Protein AF-A0A3P6V0I2-F1 (afdb_monomer)

Secondary structure (DSSP, 8-state):
--SHHHHHHHHHHHHHHHHEEE---SS-EEEETTSPPPEE--EE-GGG--TTTEEEEEEEEETTEEEEEEETTEES-TTTEEEEEETTEEEEEESS--HHHHSEEEEEEEEETTT--EEEEEEEEEEEPP--SS------TT-HHHHHHHHHHTT-

pLDDT: mean 81.11, std 21.48, range [38.47, 98.31]

Radius of gyration: 19.55 Å; Cα contacts (8 Å, |Δi|>4): 268; chains: 1; bounding box: 45×49×52 Å

Solvent-accessible surface area (backbone atoms only — not comparable to full-atom values): 8998 Å² total; per-residue (Å²): 143,78,68,64,66,60,58,52,53,54,51,55,56,56,53,55,61,62,46,39,75,39,64,36,55,89,61,64,45,78,40,52,62,72,36,68,44,65,74,43,44,31,22,44,28,77,87,62,58,46,69,90,49,23,40,44,32,36,35,36,37,26,89,90,45,79,42,74,39,31,49,67,90,46,62,78,40,64,87,50,33,43,79,52,70,56,99,47,34,59,21,42,26,37,57,52,34,42,53,89,69,53,34,30,41,35,34,48,33,41,32,35,69,85,80,70,50,72,48,74,50,61,32,41,35,43,56,52,75,81,83,63,92,76,81,96,78,80,90,62,97,80,48,67,73,60,54,57,55,58,57,57,62,71,73,108

Foldseek 3Di:
DPPPVVVVVVVVVVVLCQFWPDFFDPDAFEAAAFDKGDKGKTFTDPVQPPLVFKKKWKWWQAPNDIDTQDISNRGPPVVQWDFDDDPRIGIIIGGGDDQRPQQGKMKIWMAGPVPRDIRIGIHGYHHDDDPDPDDPDDDDPPCPVVVVVVVVVVVD

Structure (mmCIF, N/CA/C/O backbone):
data_AF-A0A3P6V0I2-F1
#
_entry.id   AF-A0A3P6V0I2-F1
#
loop_
_atom_site.group_PDB
_atom_site.id
_atom_site.type_symbol
_atom_site.label_atom_id
_atom_site.label_alt_id
_atom_site.label_comp_id
_atom_site.label_asym_id
_atom_site.label_entity_id
_atom_site.label_seq_id
_atom_site.pdbx_PDB_ins_code
_atom_site.Cartn_x
_atom_site.Cartn_y
_atom_site.Cartn_z
_atom_site.occupancy
_atom_site.B_iso_or_equiv
_atom_site.auth_seq_id
_atom_site.auth_comp_id
_atom_site.auth_asym_id
_atom_site.auth_atom_id
_atom_site.pdbx_PDB_model_num
ATOM 1 N N . MET A 1 1 ? -5.015 -37.375 -13.868 1.00 44.06 1 MET A N 1
ATOM 2 C CA . MET A 1 1 ? -4.964 -36.053 -14.530 1.00 44.06 1 MET A CA 1
ATOM 3 C C . MET A 1 1 ? -4.767 -35.002 -13.432 1.00 44.06 1 MET A C 1
ATOM 5 O O . MET A 1 1 ? -5.626 -34.165 -13.224 1.00 44.06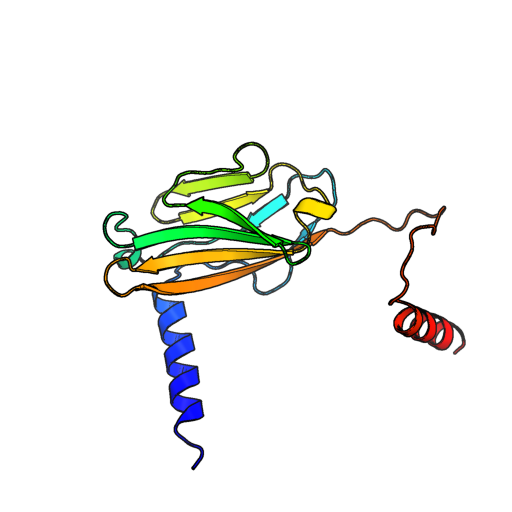 1 MET A O 1
ATOM 9 N N . THR A 1 2 ? -3.678 -35.118 -12.653 1.00 46.19 2 THR A N 1
ATOM 10 C CA . THR A 1 2 ? -3.595 -34.508 -11.302 1.00 46.19 2 THR A CA 1
ATOM 11 C C . THR A 1 2 ? -2.234 -33.860 -10.995 1.00 46.19 2 THR A C 1
ATOM 13 O O . THR A 1 2 ? -2.019 -33.399 -9.887 1.00 46.19 2 THR A O 1
ATOM 16 N N . ASN A 1 3 ? -1.324 -33.784 -11.975 1.00 45.94 3 ASN A N 1
ATOM 17 C CA . ASN A 1 3 ? 0.039 -33.257 -11.786 1.00 45.94 3 ASN A CA 1
ATOM 18 C C . ASN A 1 3 ? 0.277 -31.866 -12.394 1.00 45.94 3 ASN A C 1
ATOM 20 O O . ASN A 1 3 ? 1.354 -31.312 -12.222 1.00 45.94 3 ASN A O 1
ATOM 24 N N . VAL A 1 4 ? -0.696 -31.296 -13.111 1.00 45.88 4 VAL A N 1
ATOM 25 C CA . VAL A 1 4 ? -0.527 -29.975 -13.747 1.00 45.88 4 VAL A CA 1
ATOM 26 C C . VAL A 1 4 ? -0.826 -28.851 -12.750 1.00 45.88 4 VAL A C 1
ATOM 28 O O . VAL A 1 4 ? -0.043 -27.918 -12.632 1.00 45.88 4 VAL A O 1
ATOM 31 N N . ILE A 1 5 ? -1.876 -29.015 -11.937 1.00 50.44 5 ILE A N 1
ATOM 32 C CA . ILE A 1 5 ? -2.330 -28.006 -10.965 1.00 50.44 5 ILE A CA 1
ATOM 33 C C . ILE A 1 5 ? -1.263 -27.735 -9.887 1.00 50.44 5 ILE A C 1
ATOM 35 O O . ILE A 1 5 ? -1.040 -26.588 -9.519 1.00 50.44 5 ILE A O 1
ATOM 39 N N . PHE A 1 6 ? -0.555 -28.767 -9.413 1.00 46.19 6 PHE A N 1
ATOM 40 C CA . PHE A 1 6 ? 0.494 -28.609 -8.394 1.00 46.19 6 PHE A CA 1
ATOM 41 C C . PHE A 1 6 ? 1.714 -27.817 -8.905 1.00 46.19 6 PHE A C 1
ATOM 43 O O . PHE A 1 6 ? 2.229 -26.965 -8.187 1.00 46.19 6 PHE A O 1
ATOM 50 N N . LEU A 1 7 ? 2.137 -28.036 -10.158 1.00 44.59 7 LEU A N 1
ATOM 51 C CA . LEU A 1 7 ? 3.266 -27.314 -10.767 1.00 44.59 7 LEU A CA 1
ATOM 52 C C . LEU A 1 7 ? 2.939 -25.842 -11.064 1.00 44.59 7 LEU A C 1
ATOM 54 O O . LEU A 1 7 ? 3.831 -24.994 -11.056 1.00 44.59 7 LEU A O 1
ATOM 58 N N . GLU A 1 8 ? 1.673 -25.533 -11.343 1.00 44.38 8 GLU A N 1
ATOM 59 C CA . GLU A 1 8 ? 1.208 -24.161 -11.568 1.00 44.38 8 GLU A CA 1
ATOM 60 C C . GLU A 1 8 ? 1.154 -23.344 -10.272 1.00 44.38 8 GLU A C 1
ATOM 62 O O . GLU A 1 8 ? 1.564 -22.183 -10.275 1.00 44.38 8 GLU A O 1
ATOM 67 N N . ILE A 1 9 ? 0.754 -23.960 -9.154 1.00 47.88 9 ILE A N 1
ATOM 68 C CA . ILE A 1 9 ? 0.726 -23.307 -7.835 1.00 47.88 9 ILE A CA 1
ATOM 69 C C . ILE A 1 9 ? 2.148 -23.008 -7.337 1.00 47.88 9 ILE A C 1
ATOM 71 O O . ILE A 1 9 ? 2.413 -21.894 -6.883 1.00 47.88 9 ILE A O 1
ATOM 75 N N . GLU A 1 10 ? 3.085 -23.955 -7.476 1.00 40.00 10 GLU A N 1
ATOM 76 C CA . GLU A 1 10 ? 4.488 -23.719 -7.102 1.00 40.00 10 GLU A CA 1
ATOM 77 C C . GLU A 1 10 ? 5.132 -22.618 -7.958 1.00 40.00 10 GLU A C 1
ATOM 79 O O . GLU A 1 10 ? 5.833 -21.758 -7.428 1.00 40.00 10 GLU A O 1
ATOM 84 N N . LYS A 1 11 ? 4.850 -22.566 -9.268 1.00 47.78 11 LYS A N 1
ATOM 85 C CA . LYS A 1 11 ? 5.341 -21.480 -10.134 1.00 47.78 11 LYS A CA 1
ATOM 86 C C . LYS A 1 11 ? 4.783 -20.114 -9.752 1.00 47.78 11 LYS A C 1
ATOM 88 O O . LYS A 1 11 ? 5.533 -19.142 -9.788 1.00 47.78 11 LYS A O 1
ATOM 93 N N . PHE A 1 12 ? 3.499 -20.024 -9.411 1.00 47.34 12 PHE A N 1
ATOM 94 C CA . PHE A 1 12 ? 2.877 -18.750 -9.045 1.00 47.34 12 PHE A CA 1
ATOM 95 C C . PHE A 1 12 ? 3.490 -18.184 -7.755 1.00 47.34 12 PHE A C 1
ATOM 97 O O . PHE A 1 12 ? 3.839 -17.006 -7.700 1.00 47.34 12 PHE A O 1
ATOM 104 N N . PHE A 1 13 ? 3.720 -19.049 -6.762 1.00 44.81 13 PHE A N 1
ATOM 105 C CA . PHE A 1 13 ? 4.337 -18.672 -5.489 1.00 44.81 13 PHE A CA 1
ATOM 106 C C . PHE A 1 13 ? 5.808 -18.237 -5.649 1.00 44.81 13 PHE A C 1
ATOM 108 O O . PHE A 1 13 ? 6.221 -17.217 -5.098 1.00 44.81 13 PHE A O 1
ATOM 115 N N . VAL A 1 14 ? 6.583 -18.946 -6.482 1.00 52.47 14 VAL A N 1
ATOM 116 C CA . VAL A 1 14 ? 8.001 -18.632 -6.755 1.00 52.47 14 VAL A CA 1
ATOM 117 C C . VAL A 1 14 ? 8.178 -17.289 -7.479 1.00 52.47 14 VAL A C 1
ATOM 119 O O . VAL A 1 14 ? 9.181 -16.605 -7.271 1.00 52.47 14 VAL A O 1
ATOM 122 N N . ILE A 1 15 ? 7.220 -16.880 -8.318 1.00 59.66 15 ILE A N 1
ATOM 123 C CA . ILE A 1 15 ? 7.307 -15.611 -9.056 1.00 59.66 15 ILE A CA 1
ATOM 124 C C . ILE A 1 15 ? 7.019 -14.416 -8.140 1.00 59.66 15 ILE A C 1
ATOM 126 O O . ILE A 1 15 ? 7.714 -13.406 -8.235 1.00 59.66 15 ILE A O 1
ATOM 130 N N . GLU A 1 16 ? 6.053 -14.515 -7.222 1.00 59.09 16 GLU A N 1
ATOM 131 C CA . GLU A 1 16 ? 5.806 -13.435 -6.257 1.00 59.09 16 GLU A CA 1
ATOM 132 C C . GLU A 1 16 ? 7.020 -13.206 -5.342 1.00 59.09 16 GLU A C 1
ATOM 134 O O . GLU A 1 16 ? 7.370 -12.055 -5.069 1.00 59.09 16 GLU A O 1
ATOM 139 N N . ASP A 1 17 ? 7.697 -14.281 -4.911 1.00 65.44 17 ASP A N 1
ATOM 140 C CA . ASP A 1 17 ? 8.913 -14.205 -4.079 1.00 65.44 17 ASP A CA 1
ATOM 141 C C . ASP A 1 17 ? 10.077 -13.500 -4.793 1.00 65.44 17 ASP A C 1
ATOM 143 O O . ASP A 1 17 ? 10.915 -12.882 -4.139 1.00 65.44 17 ASP A O 1
ATOM 147 N N . ALA A 1 18 ? 10.107 -13.522 -6.128 1.00 81.94 18 ALA A N 1
ATOM 148 C CA . ALA A 1 18 ? 11.095 -12.783 -6.911 1.00 81.94 18 ALA A CA 1
ATOM 149 C C . ALA A 1 18 ? 10.765 -11.284 -7.034 1.00 81.94 18 ALA A C 1
ATOM 151 O O . ALA A 1 18 ? 11.663 -10.464 -7.213 1.00 81.94 18 ALA A O 1
ATOM 152 N N . VAL A 1 19 ? 9.488 -10.900 -6.940 1.00 91.56 19 VAL A N 1
ATOM 153 C CA . VAL A 1 19 ? 9.048 -9.510 -7.147 1.00 91.56 19 VAL A CA 1
ATOM 154 C C . VAL A 1 19 ? 9.200 -8.674 -5.877 1.00 91.56 19 VAL A C 1
ATOM 156 O O . VAL A 1 19 ? 9.619 -7.512 -5.944 1.00 91.56 19 VAL A O 1
ATOM 159 N N . PHE A 1 20 ? 8.863 -9.248 -4.720 1.00 93.69 20 PHE A N 1
ATOM 160 C CA . PHE A 1 20 ? 8.812 -8.536 -3.443 1.00 93.69 20 PHE A CA 1
ATOM 161 C C . PHE A 1 20 ? 9.972 -8.933 -2.526 1.00 93.69 20 PHE A C 1
ATOM 163 O O . PHE A 1 20 ? 10.028 -10.060 -2.047 1.00 93.69 20 PHE A O 1
ATOM 170 N N . LEU A 1 21 ? 10.857 -7.982 -2.205 1.00 93.00 21 LEU A N 1
ATOM 171 C CA . LEU A 1 21 ? 11.953 -8.210 -1.249 1.00 93.00 21 LEU A CA 1
ATOM 172 C C . LEU A 1 21 ? 11.472 -8.172 0.201 1.00 93.00 21 LEU A C 1
ATOM 174 O O . LEU A 1 21 ? 11.979 -8.898 1.051 1.00 93.00 21 LEU A O 1
ATOM 178 N N . THR A 1 22 ? 10.510 -7.297 0.490 1.00 93.75 22 THR A N 1
ATOM 179 C CA . THR A 1 22 ? 9.823 -7.254 1.780 1.00 93.75 22 THR A CA 1
ATOM 180 C C . THR A 1 22 ? 8.329 -7.201 1.555 1.00 93.75 22 THR A C 1
ATOM 182 O O . THR A 1 22 ? 7.842 -6.603 0.589 1.00 93.75 22 THR A O 1
ATOM 185 N N . ARG A 1 23 ? 7.609 -7.850 2.465 1.00 94.56 23 ARG A N 1
ATOM 186 C CA . ARG A 1 23 ? 6.165 -8.029 2.402 1.00 94.56 23 ARG A CA 1
ATOM 187 C C . ARG A 1 23 ? 5.533 -7.582 3.712 1.00 94.56 23 ARG A C 1
ATOM 189 O O . ARG A 1 23 ? 6.194 -7.656 4.753 1.00 94.56 23 ARG A O 1
ATOM 196 N N . PRO A 1 24 ? 4.251 -7.195 3.689 1.00 95.06 24 PRO A N 1
ATOM 197 C CA . PRO A 1 24 ? 3.509 -7.016 4.918 1.00 95.06 24 PRO A CA 1
ATOM 198 C C . PRO A 1 24 ? 3.440 -8.331 5.698 1.00 95.06 24 PRO A C 1
ATOM 200 O O . PRO A 1 24 ? 3.601 -9.419 5.139 1.00 95.06 24 PRO A O 1
ATOM 203 N N . LYS A 1 25 ? 3.164 -8.235 6.999 1.00 91.31 25 LYS A N 1
ATOM 204 C CA . LYS A 1 25 ? 2.923 -9.415 7.830 1.00 91.31 25 LYS A CA 1
ATOM 205 C C . LYS A 1 25 ? 1.733 -10.200 7.275 1.00 91.31 25 LYS A C 1
ATOM 207 O O . LYS A 1 25 ? 0.721 -9.610 6.902 1.00 91.31 25 LYS A O 1
ATOM 212 N N . ALA A 1 26 ? 1.865 -11.526 7.256 1.00 90.12 26 ALA A N 1
ATOM 213 C CA . ALA A 1 26 ? 0.774 -12.422 6.880 1.00 90.12 26 ALA A CA 1
ATOM 214 C C . ALA A 1 26 ? -0.376 -12.365 7.901 1.00 90.12 26 ALA A C 1
ATOM 216 O O . ALA A 1 26 ? -1.548 -12.445 7.537 1.00 90.12 26 ALA A O 1
ATOM 217 N N . GLU A 1 27 ? -0.033 -12.199 9.179 1.00 92.56 27 GLU A N 1
ATOM 218 C CA . GLU A 1 27 ? -0.993 -11.995 10.258 1.00 92.56 27 GLU A CA 1
ATOM 219 C C . GLU A 1 27 ? -1.607 -10.588 10.203 1.00 92.56 27 GLU A C 1
ATOM 221 O O . GLU A 1 27 ? -0.921 -9.628 9.833 1.00 92.56 27 GLU A O 1
ATOM 226 N N . PRO A 1 28 ? -2.878 -10.430 10.615 1.00 94.00 28 PRO A N 1
ATOM 227 C CA . PRO A 1 28 ? -3.502 -9.120 10.690 1.00 94.00 28 PRO A CA 1
ATOM 228 C C . PRO A 1 28 ? -2.781 -8.187 11.662 1.00 94.00 28 PRO A C 1
ATOM 230 O O . PRO A 1 28 ? -2.359 -8.579 12.751 1.00 94.00 28 PRO A O 1
ATOM 233 N N . TYR A 1 29 ? -2.713 -6.912 11.300 1.00 94.12 29 TYR A N 1
ATOM 234 C CA . TYR A 1 29 ? -2.313 -5.868 12.224 1.00 94.12 29 TYR A CA 1
ATOM 235 C C . TYR A 1 29 ? -3.530 -5.452 13.050 1.00 94.12 29 TYR A C 1
ATOM 237 O O . TYR A 1 29 ? -4.462 -4.838 12.527 1.00 94.12 29 TYR A O 1
ATOM 245 N N . TYR A 1 30 ? -3.500 -5.765 14.341 1.00 92.31 30 TYR A N 1
ATOM 246 C CA . TYR A 1 30 ? -4.488 -5.285 15.300 1.00 92.31 30 TYR A CA 1
ATOM 247 C C . TYR A 1 30 ? -4.124 -3.873 15.747 1.00 92.31 30 TYR A C 1
ATOM 249 O O . TYR A 1 30 ? -3.007 -3.632 16.212 1.00 92.31 30 TYR A O 1
ATOM 257 N N . VAL A 1 31 ? -5.049 -2.932 15.575 1.00 94.12 31 VAL A N 1
ATOM 258 C CA . VAL A 1 31 ? -4.813 -1.506 15.839 1.00 94.12 31 VAL A CA 1
ATOM 259 C C . VAL A 1 31 ? -5.992 -0.877 16.558 1.00 94.12 31 VAL A C 1
ATOM 261 O O . VAL A 1 31 ? -7.133 -1.251 16.314 1.00 94.12 31 VAL A O 1
ATOM 264 N N . THR A 1 32 ? -5.737 0.119 17.398 1.00 92.12 32 THR A N 1
ATOM 265 C CA . THR A 1 32 ? -6.797 0.838 18.114 1.00 92.12 32 THR A CA 1
ATOM 266 C C . THR A 1 32 ? -7.146 2.134 17.392 1.00 92.12 32 THR A C 1
ATOM 268 O O . THR A 1 32 ? -6.265 2.849 16.905 1.00 92.12 32 THR A O 1
ATOM 271 N N . GLU A 1 33 ? -8.437 2.460 17.335 1.00 91.69 33 GLU A N 1
ATOM 272 C CA . GLU A 1 33 ? -8.906 3.712 16.742 1.00 91.69 33 GLU A CA 1
ATOM 273 C C . GLU A 1 33 ? -8.268 4.948 17.402 1.00 91.69 33 GLU A C 1
ATOM 275 O O . GLU A 1 33 ? -7.988 4.990 18.601 1.00 91.69 33 GLU A O 1
ATOM 280 N N . GLY A 1 34 ? -7.990 5.971 16.592 1.00 91.62 34 GLY A N 1
ATOM 281 C CA . GLY A 1 34 ? -7.401 7.230 17.039 1.00 91.62 34 GLY A CA 1
ATOM 282 C C . GLY A 1 34 ? -5.882 7.206 17.223 1.00 91.62 34 GLY A C 1
ATOM 283 O O . GLY A 1 34 ? -5.289 8.286 17.267 1.00 91.62 34 GLY A O 1
ATOM 284 N N . GLN A 1 35 ? -5.248 6.030 17.265 1.00 93.44 35 GLN A N 1
ATOM 285 C CA . GLN A 1 35 ? -3.791 5.887 17.352 1.00 93.44 35 GLN A CA 1
ATOM 286 C C . GLN A 1 35 ? -3.120 5.965 15.975 1.00 93.44 35 GLN A C 1
ATOM 288 O O . GLN A 1 35 ? -3.770 5.881 14.932 1.00 93.44 35 GLN A O 1
ATOM 293 N N . GLN A 1 36 ? -1.798 6.138 15.956 1.00 96.38 36 GLN A N 1
ATOM 294 C CA . GLN A 1 36 ? -1.014 5.952 14.737 1.00 96.38 36 GLN A CA 1
ATOM 295 C C . GLN A 1 36 ? -0.980 4.461 14.382 1.00 96.38 36 GLN A C 1
ATOM 297 O O . GLN A 1 36 ? -0.765 3.622 15.253 1.00 96.38 36 GLN A O 1
ATOM 302 N N . GLY A 1 37 ? -1.200 4.131 13.110 1.00 95.19 37 GLY A N 1
ATOM 303 C CA . GLY A 1 37 ? -1.182 2.742 12.667 1.00 95.19 37 GLY A CA 1
ATOM 304 C C . GLY A 1 37 ? 0.221 2.242 12.310 1.00 95.19 37 GLY A C 1
ATOM 305 O O . GLY A 1 37 ? 1.189 3.013 12.277 1.00 95.19 37 GLY A O 1
ATOM 306 N N . PRO A 1 38 ? 0.339 0.938 12.017 1.00 96.1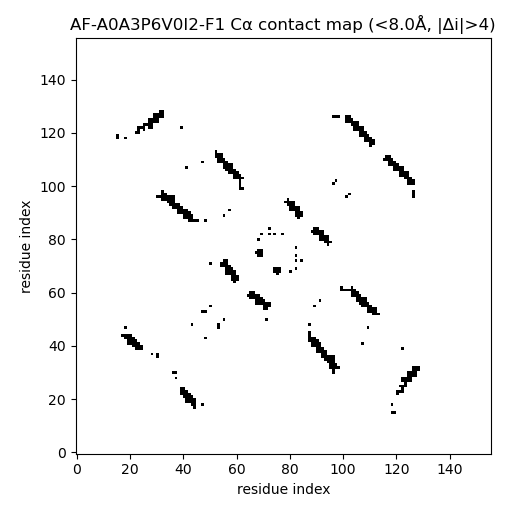2 38 PRO A N 1
ATOM 307 C CA . PRO A 1 38 ? 1.597 0.298 11.682 1.00 96.12 38 PRO A CA 1
ATOM 308 C C . PRO A 1 38 ? 2.134 0.806 10.346 1.00 96.12 38 PRO A C 1
ATOM 310 O O . PRO A 1 38 ? 1.405 1.337 9.501 1.00 96.12 38 PRO A O 1
ATOM 313 N N . VAL A 1 39 ? 3.425 0.571 10.141 1.00 97.38 39 VAL A N 1
ATOM 314 C CA . VAL A 1 39 ? 4.030 0.619 8.814 1.00 97.38 39 VAL A CA 1
ATOM 315 C C . VAL A 1 39 ? 3.793 -0.734 8.147 1.00 97.38 39 VAL A C 1
ATOM 317 O O . VAL A 1 39 ? 4.261 -1.766 8.626 1.00 97.38 39 VAL A O 1
ATOM 320 N N . MET A 1 40 ? 3.049 -0.728 7.047 1.00 97.56 40 MET A N 1
ATOM 321 C CA . MET A 1 40 ? 2.907 -1.872 6.155 1.00 97.56 40 MET A CA 1
ATOM 322 C C . MET A 1 40 ? 4.101 -1.873 5.206 1.00 97.56 40 MET A C 1
ATOM 324 O O . MET A 1 40 ? 4.202 -1.029 4.309 1.00 97.56 40 MET A O 1
ATOM 328 N N . GLU A 1 41 ? 5.037 -2.783 5.458 1.00 96.88 41 GLU A N 1
ATOM 329 C CA . GLU A 1 41 ? 6.252 -2.912 4.663 1.00 96.88 41 GLU A CA 1
ATOM 330 C C . GLU A 1 41 ? 5.939 -3.508 3.293 1.00 96.88 41 GLU A C 1
ATOM 332 O O . GLU A 1 41 ? 5.226 -4.496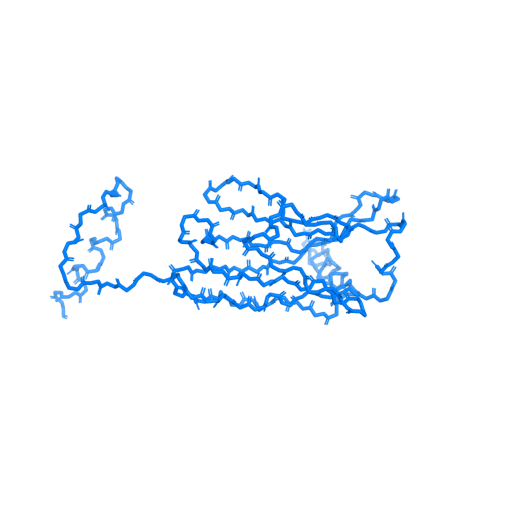 3.179 1.00 96.88 41 GLU A O 1
ATOM 337 N N . CYS A 1 42 ? 6.469 -2.900 2.242 1.00 96.31 42 CYS A N 1
ATOM 338 C CA . CYS A 1 42 ? 6.410 -3.422 0.889 1.00 96.31 42 CYS A CA 1
ATOM 339 C C . CYS A 1 42 ? 7.604 -2.869 0.123 1.00 96.31 42 CYS A C 1
ATOM 341 O O . CYS A 1 42 ? 7.777 -1.652 0.033 1.00 96.31 42 CYS A O 1
ATOM 343 N N . SER A 1 43 ? 8.436 -3.736 -0.439 1.00 96.00 43 SER A N 1
ATOM 344 C CA . SER A 1 43 ? 9.538 -3.301 -1.293 1.00 96.00 43 SER A CA 1
ATOM 345 C C . SER A 1 43 ? 9.726 -4.234 -2.473 1.00 96.00 43 SER A C 1
ATOM 347 O O . SER A 1 43 ? 9.441 -5.427 -2.400 1.00 96.00 43 SER A O 1
ATOM 349 N N . PHE A 1 44 ? 10.215 -3.666 -3.569 1.00 95.56 44 PHE A N 1
ATOM 350 C CA . PHE A 1 44 ? 10.336 -4.368 -4.841 1.00 95.56 44 PHE A CA 1
ATOM 351 C C . PHE A 1 44 ? 11.787 -4.757 -5.126 1.00 95.56 44 PHE A C 1
ATOM 353 O O . PHE A 1 44 ? 12.723 -4.005 -4.797 1.00 95.56 44 PHE A O 1
ATOM 360 N N . ALA A 1 45 ? 11.982 -5.894 -5.790 1.00 94.81 45 ALA A N 1
ATOM 361 C CA . ALA A 1 45 ? 13.282 -6.277 -6.327 1.00 94.81 45 ALA A CA 1
ATOM 362 C C . ALA A 1 45 ? 13.769 -5.243 -7.367 1.00 94.81 45 ALA A C 1
ATOM 364 O O . ALA A 1 45 ? 12.940 -4.558 -7.980 1.00 94.81 45 ALA A O 1
ATOM 365 N N . PRO A 1 46 ? 15.093 -5.031 -7.516 1.00 93.69 46 PRO A N 1
ATOM 366 C CA . PRO A 1 46 ? 15.662 -3.959 -8.340 1.00 93.69 46 PRO A CA 1
ATOM 367 C C . PRO A 1 46 ? 15.087 -3.849 -9.758 1.00 93.69 46 PRO A C 1
ATOM 369 O O . PRO A 1 46 ? 14.824 -2.742 -10.233 1.00 93.69 46 PRO A O 1
ATOM 372 N N . GLU A 1 47 ? 14.834 -4.982 -10.400 1.00 92.56 47 GLU A N 1
ATOM 373 C CA . GLU A 1 47 ? 14.261 -5.111 -11.736 1.00 92.56 47 GLU A CA 1
ATOM 374 C C . GLU A 1 47 ? 12.858 -4.489 -11.856 1.00 92.56 47 GLU A C 1
ATOM 376 O O . GLU A 1 47 ? 12.539 -3.937 -12.907 1.00 92.56 47 GLU A O 1
ATOM 381 N N . PHE A 1 48 ? 12.067 -4.464 -10.777 1.00 93.19 48 PHE A N 1
ATOM 382 C CA . PHE A 1 48 ? 10.710 -3.897 -10.736 1.00 93.19 48 PHE A CA 1
ATOM 383 C C . PHE A 1 48 ? 10.675 -2.424 -10.288 1.00 93.19 48 PHE A C 1
ATOM 385 O O . PHE A 1 48 ? 9.606 -1.832 -10.128 1.00 93.19 48 PHE A O 1
ATOM 392 N N . ARG A 1 49 ? 11.835 -1.785 -10.074 1.00 91.81 49 ARG A N 1
ATOM 393 C CA . ARG A 1 49 ? 11.907 -0.389 -9.588 1.00 91.81 49 ARG A CA 1
ATOM 394 C C . ARG A 1 49 ? 11.837 0.654 -10.697 1.00 91.81 49 ARG A C 1
ATOM 396 O O . ARG A 1 49 ? 11.631 1.833 -10.406 1.00 91.81 49 ARG A O 1
ATOM 403 N N . ASN A 1 50 ? 12.005 0.252 -11.956 1.00 93.00 50 ASN A N 1
ATOM 404 C CA . ASN A 1 50 ? 11.960 1.181 -13.077 1.00 93.00 50 ASN A CA 1
ATOM 405 C C . ASN A 1 50 ? 10.537 1.732 -13.282 1.00 93.00 50 ASN A C 1
ATOM 407 O O . ASN A 1 50 ? 9.708 1.078 -13.907 1.00 93.00 50 ASN A O 1
ATOM 411 N N . ARG A 1 51 ? 10.281 2.967 -12.830 1.00 92.06 51 ARG A N 1
ATOM 412 C CA . ARG A 1 51 ? 8.961 3.627 -12.889 1.00 92.06 51 ARG A CA 1
ATOM 413 C C . ARG A 1 51 ? 8.439 3.885 -14.311 1.00 92.06 51 ARG A C 1
ATOM 415 O O . ARG A 1 51 ? 7.240 4.111 -14.509 1.00 92.06 51 ARG A O 1
ATOM 422 N N . THR A 1 52 ? 9.307 3.852 -15.328 1.00 94.06 52 THR A N 1
ATOM 423 C CA . THR A 1 52 ? 8.865 3.988 -16.727 1.00 94.06 52 THR A CA 1
ATOM 424 C C . THR A 1 52 ? 8.208 2.715 -17.245 1.00 94.06 52 THR A C 1
ATOM 426 O O . THR A 1 52 ? 7.293 2.829 -18.059 1.00 94.06 52 THR A O 1
ATOM 429 N N . ARG A 1 53 ? 8.571 1.545 -16.706 1.00 95.00 53 ARG A N 1
ATOM 430 C CA . ARG A 1 53 ? 7.983 0.242 -17.047 1.00 95.00 53 ARG A CA 1
ATOM 431 C C . ARG A 1 53 ? 7.009 -0.268 -15.987 1.00 95.00 53 ARG A C 1
ATOM 433 O O . ARG A 1 53 ? 5.911 -0.683 -16.325 1.00 95.00 53 ARG A O 1
ATOM 440 N N . TYR A 1 54 ? 7.374 -0.169 -14.717 1.00 96.12 54 TYR A N 1
ATOM 441 C CA . TYR A 1 54 ? 6.608 -0.699 -13.599 1.00 96.12 54 TYR A CA 1
ATOM 442 C C . TYR A 1 54 ? 5.910 0.405 -12.819 1.00 96.12 54 TYR A C 1
ATOM 444 O O . TYR A 1 54 ? 6.501 1.440 -12.511 1.00 96.12 54 TYR A O 1
ATOM 452 N N . GLU A 1 55 ? 4.651 0.182 -12.473 1.00 96.62 55 GLU A N 1
A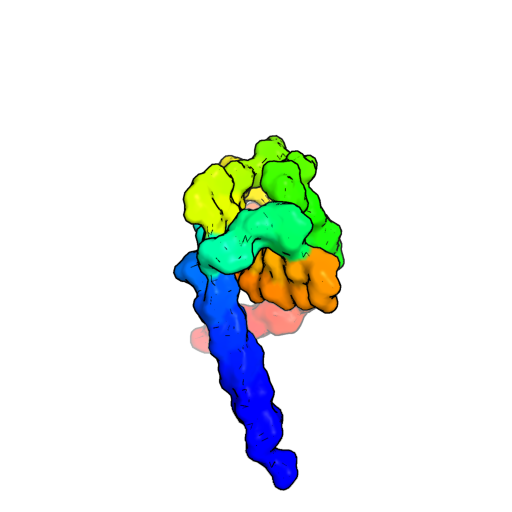TOM 453 C CA . GLU A 1 55 ? 3.829 1.136 -11.744 1.00 96.62 55 GLU A CA 1
ATOM 454 C C . GLU A 1 55 ? 3.418 0.557 -10.384 1.00 96.62 55 GLU A C 1
ATOM 456 O O . GLU A 1 55 ? 2.568 -0.333 -10.333 1.00 96.62 55 GLU A O 1
ATOM 461 N N . PRO A 1 56 ? 4.003 1.035 -9.270 1.00 96.81 56 PRO A N 1
ATOM 462 C CA . PRO A 1 56 ? 3.585 0.618 -7.943 1.00 96.81 56 PRO A CA 1
ATOM 463 C C . PRO A 1 56 ? 2.283 1.322 -7.541 1.00 96.81 56 PRO A C 1
ATOM 465 O O . PRO A 1 56 ? 2.028 2.474 -7.918 1.00 96.81 56 PRO A O 1
ATOM 468 N N . SER A 1 57 ? 1.486 0.681 -6.700 1.00 97.75 57 SER A N 1
ATOM 469 C CA . SER A 1 57 ? 0.311 1.305 -6.100 1.00 97.75 57 SER A CA 1
ATOM 470 C C . SER A 1 57 ? -0.051 0.664 -4.769 1.00 97.75 57 SER A C 1
ATOM 472 O O . SER A 1 57 ? 0.261 -0.499 -4.514 1.00 97.75 57 SER A O 1
ATOM 474 N N . TRP A 1 58 ? -0.729 1.447 -3.935 1.00 98.31 58 TRP A N 1
ATOM 475 C CA . TRP A 1 58 ? -1.470 0.946 -2.788 1.00 98.31 58 TRP A CA 1
ATOM 476 C C . TRP A 1 58 ? -2.962 1.134 -3.022 1.00 98.31 58 TRP A C 1
ATOM 478 O O . TRP A 1 58 ? -3.417 2.244 -3.318 1.00 98.31 58 TRP A O 1
ATOM 488 N N . THR A 1 59 ? -3.720 0.061 -2.825 1.00 98.06 59 THR A N 1
ATOM 489 C CA . THR A 1 59 ? -5.185 0.065 -2.874 1.00 98.06 59 THR A CA 1
ATOM 490 C C . THR A 1 59 ? -5.736 -0.466 -1.560 1.00 98.06 59 THR A C 1
ATOM 492 O O . THR A 1 59 ? -5.210 -1.423 -1.007 1.00 98.06 59 THR A O 1
ATOM 495 N N . LEU A 1 60 ? -6.792 0.156 -1.054 1.00 97.62 60 LEU A N 1
ATOM 496 C CA . LEU A 1 60 ? -7.521 -0.279 0.131 1.00 97.62 60 LEU A CA 1
ATOM 497 C C . LEU A 1 60 ? -8.895 -0.784 -0.279 1.00 97.62 60 LEU A C 1
ATOM 499 O O . LEU A 1 60 ? -9.610 -0.080 -0.983 1.00 97.62 60 LEU A O 1
ATOM 503 N N . VAL A 1 61 ? -9.276 -1.957 0.203 1.00 96.19 61 VAL A N 1
ATOM 504 C CA . VAL A 1 61 ? -10.642 -2.472 0.145 1.00 96.19 61 VAL A CA 1
ATOM 505 C C . VAL A 1 61 ? -11.179 -2.512 1.570 1.00 96.19 61 VAL A C 1
ATOM 507 O O . VAL A 1 61 ? -10.768 -3.347 2.378 1.00 96.19 61 VAL A O 1
ATOM 510 N N . ALA A 1 62 ? -12.072 -1.577 1.876 1.00 91.25 62 ALA A N 1
ATOM 511 C CA . ALA A 1 62 ? -12.789 -1.502 3.145 1.00 91.25 62 ALA A CA 1
ATOM 512 C C . ALA A 1 62 ? -14.279 -1.325 2.845 1.00 91.25 62 ALA A C 1
ATOM 514 O O . ALA A 1 62 ? -14.628 -0.527 1.970 1.00 91.25 62 ALA A O 1
ATOM 515 N N . SER A 1 63 ? -15.133 -2.078 3.543 1.00 85.50 63 SER A N 1
ATOM 516 C CA . SER A 1 63 ? -16.577 -2.152 3.263 1.00 85.50 63 SER A CA 1
ATOM 517 C C . SER A 1 63 ? -16.879 -2.444 1.785 1.00 85.50 63 SER A C 1
ATOM 519 O O . SER A 1 63 ? -17.685 -1.754 1.169 1.00 85.50 63 SER A O 1
ATOM 521 N N . ASP A 1 64 ? -16.138 -3.388 1.193 1.00 82.19 64 ASP A N 1
ATOM 522 C CA . ASP A 1 64 ? -16.233 -3.813 -0.216 1.00 82.19 64 ASP A CA 1
ATOM 523 C C . ASP A 1 64 ? -16.005 -2.721 -1.277 1.00 82.19 64 ASP A C 1
ATOM 525 O O . ASP A 1 64 ? -16.192 -2.947 -2.473 1.00 82.19 64 ASP A O 1
ATOM 529 N N . LEU A 1 65 ? -15.523 -1.544 -0.868 1.00 89.00 65 LEU A N 1
ATOM 530 C CA . LEU A 1 65 ? -15.232 -0.433 -1.767 1.00 89.00 65 LEU A CA 1
ATOM 531 C C . LEU A 1 65 ? -13.717 -0.285 -1.977 1.00 89.00 65 LEU A C 1
ATOM 533 O O . LEU A 1 65 ? -13.008 0.121 -1.046 1.00 89.00 65 LEU A O 1
ATOM 537 N N . PRO A 1 66 ? -13.197 -0.568 -3.188 1.00 94.50 66 PRO A N 1
ATOM 538 C CA . PRO A 1 66 ? -11.796 -0.338 -3.506 1.00 94.50 66 PRO A CA 1
ATOM 539 C C . PRO A 1 66 ? -11.504 1.161 -3.634 1.00 94.50 66 PRO A C 1
ATOM 541 O O . PRO A 1 66 ? -12.207 1.908 -4.315 1.00 94.50 66 PRO A O 1
ATOM 544 N N . ARG A 1 67 ? -10.421 1.609 -3.000 1.00 95.69 67 ARG A N 1
ATOM 545 C CA . ARG A 1 67 ? -9.924 2.987 -3.043 1.00 95.69 67 ARG A CA 1
ATOM 546 C C . ARG A 1 67 ? -8.431 2.989 -3.331 1.00 95.69 67 ARG A C 1
ATOM 548 O O . ARG A 1 67 ? -7.646 2.430 -2.567 1.00 95.69 67 ARG A O 1
ATOM 555 N N . HIS A 1 68 ? -8.025 3.663 -4.401 1.00 96.50 68 HIS A N 1
ATOM 556 C CA . HIS A 1 68 ? -6.610 3.891 -4.675 1.00 96.50 68 HIS A CA 1
ATOM 557 C C . HIS A 1 68 ? -6.048 4.924 -3.697 1.00 96.50 68 HIS A C 1
ATOM 559 O O . HIS A 1 68 ? -6.508 6.064 -3.649 1.00 96.50 68 HIS A O 1
ATOM 565 N N . LEU A 1 69 ? -5.037 4.528 -2.927 1.00 97.56 69 LEU A N 1
ATOM 566 C CA . LEU A 1 69 ? -4.360 5.397 -1.965 1.00 97.56 69 LEU A CA 1
ATOM 567 C C . LEU A 1 69 ? -3.147 6.072 -2.596 1.00 97.56 69 LEU A C 1
ATOM 569 O O . LEU A 1 69 ? -2.883 7.257 -2.354 1.00 97.56 69 LEU A O 1
ATOM 573 N N . THR A 1 70 ? -2.414 5.316 -3.414 1.00 97.44 70 THR A N 1
ATOM 574 C CA . THR A 1 70 ? -1.247 5.802 -4.146 1.00 97.44 70 THR A CA 1
ATOM 575 C C . THR A 1 70 ? -1.159 5.180 -5.532 1.00 97.44 70 THR A C 1
ATOM 577 O O . THR A 1 70 ? -1.671 4.088 -5.772 1.00 97.44 70 THR A O 1
ATOM 580 N N . ARG A 1 71 ? -0.471 5.870 -6.442 1.00 96.62 71 ARG A N 1
ATOM 581 C CA . ARG A 1 71 ? -0.118 5.375 -7.771 1.00 96.62 71 ARG A CA 1
ATOM 582 C C . ARG A 1 71 ? 1.173 6.037 -8.231 1.00 96.62 71 ARG A C 1
ATOM 584 O O . ARG A 1 71 ? 1.259 7.261 -8.256 1.00 96.62 71 ARG A O 1
ATOM 591 N N . ASN A 1 72 ? 2.174 5.236 -8.579 1.00 94.38 72 ASN A N 1
ATOM 592 C CA . ASN A 1 72 ? 3.467 5.698 -9.091 1.00 94.38 72 ASN A CA 1
ATOM 593 C C . ASN A 1 72 ? 4.126 6.815 -8.250 1.00 94.38 72 ASN A C 1
ATOM 595 O O . ASN A 1 72 ? 4.540 7.846 -8.772 1.00 94.38 72 ASN A O 1
ATOM 599 N N . GLY A 1 73 ? 4.140 6.649 -6.925 1.00 91.88 73 GLY A N 1
ATOM 600 C CA . GLY A 1 73 ? 4.685 7.646 -5.983 1.00 91.88 73 GLY A CA 1
ATOM 601 C C . GLY A 1 73 ? 3.753 8.828 -5.668 1.00 91.88 73 GLY A C 1
ATOM 602 O O . GLY A 1 73 ? 3.946 9.535 -4.678 1.00 91.88 73 GLY A O 1
ATOM 603 N N . VAL A 1 74 ? 2.679 9.027 -6.437 1.00 95.00 74 VAL A N 1
ATOM 604 C CA . VAL A 1 74 ? 1.643 10.019 -6.123 1.00 95.00 74 VAL A CA 1
ATOM 605 C C . VAL A 1 74 ? 0.696 9.437 -5.081 1.00 95.00 74 VAL A C 1
ATOM 607 O O . VAL A 1 74 ? 0.212 8.322 -5.230 1.00 95.00 74 VAL A O 1
ATOM 610 N N . SER A 1 75 ? 0.406 10.194 -4.025 1.00 95.81 75 SER A N 1
ATOM 611 C CA . SER A 1 75 ? -0.571 9.814 -3.000 1.00 95.81 75 SER A CA 1
ATOM 612 C C . SER A 1 75 ? -1.828 10.676 -3.112 1.00 95.81 75 SER A C 1
ATOM 614 O O . SER A 1 75 ? -1.735 11.906 -3.129 1.00 95.81 75 SER A O 1
ATOM 616 N N . PHE A 1 76 ? -2.990 10.025 -3.173 1.00 96.44 76 PHE A N 1
ATOM 617 C CA . PHE A 1 76 ? -4.314 10.657 -3.254 1.00 96.44 76 PHE A CA 1
ATOM 618 C C . PHE A 1 76 ? -4.920 10.925 -1.870 1.00 96.44 76 PHE A C 1
ATOM 620 O O . PHE A 1 76 ? -5.849 11.713 -1.731 1.00 96.44 76 PHE A O 1
ATOM 627 N N . SER A 1 77 ? -4.363 10.300 -0.829 1.00 93.69 77 SER A N 1
ATOM 628 C CA . SER A 1 77 ? -4.883 10.327 0.543 1.00 93.69 77 SER A CA 1
ATOM 629 C C . SER A 1 77 ? -3.789 10.680 1.561 1.00 93.69 77 SER A C 1
ATOM 631 O O . SER A 1 77 ? -3.675 10.070 2.623 1.00 93.69 77 SER A O 1
ATOM 633 N N . LYS A 1 78 ? -2.959 11.684 1.234 1.00 95.06 78 LYS A N 1
ATOM 634 C CA . LYS A 1 78 ? -1.779 12.115 2.021 1.00 95.06 78 LYS A CA 1
ATOM 635 C C . LYS A 1 78 ? -2.091 12.525 3.465 1.00 95.06 78 LYS A C 1
ATOM 637 O O . LYS A 1 78 ? -1.210 12.477 4.326 1.00 95.06 78 LYS A O 1
ATOM 642 N N . GLN A 1 79 ? -3.322 12.975 3.716 1.00 94.69 79 GLN A N 1
ATOM 643 C CA . GLN A 1 79 ? -3.787 13.378 5.046 1.00 94.69 79 GLN A CA 1
ATOM 644 C C . GLN A 1 79 ? -4.039 12.167 5.954 1.00 94.69 79 GLN A C 1
ATOM 646 O O . GLN A 1 79 ? -3.854 12.261 7.164 1.00 94.69 79 GLN A O 1
ATOM 651 N N . GLN A 1 80 ? -4.439 11.034 5.375 1.00 96.00 80 GLN A N 1
ATOM 652 C CA . GLN A 1 80 ? -4.787 9.809 6.095 1.00 96.00 80 GLN A CA 1
ATOM 653 C C . GLN A 1 80 ? -3.615 8.821 6.134 1.00 96.00 80 GLN A C 1
ATOM 655 O O . GLN A 1 80 ? -3.398 8.161 7.150 1.00 96.00 80 GLN A O 1
ATOM 660 N N . TYR A 1 81 ? -2.822 8.771 5.061 1.00 97.62 81 TYR A N 1
ATOM 661 C CA . TYR A 1 81 ? -1.727 7.821 4.895 1.00 97.62 81 TYR A CA 1
ATOM 662 C C . TYR A 1 81 ? -0.424 8.529 4.518 1.00 97.62 81 TYR A C 1
ATOM 664 O O . TYR A 1 81 ? -0.409 9.500 3.758 1.00 97.62 81 TYR A O 1
ATOM 672 N N . ALA A 1 82 ? 0.687 8.031 5.048 1.00 97.56 82 ALA A N 1
ATOM 673 C CA . ALA A 1 82 ? 2.027 8.423 4.647 1.00 97.56 82 ALA A CA 1
ATOM 674 C C . ALA A 1 82 ? 2.619 7.339 3.741 1.00 97.56 82 ALA A C 1
ATOM 676 O O . ALA A 1 82 ? 2.694 6.176 4.132 1.00 97.56 82 ALA A O 1
ATOM 677 N N . LEU A 1 83 ? 3.039 7.731 2.537 1.00 97.31 83 LEU A N 1
ATOM 678 C CA . LEU A 1 83 ? 3.842 6.885 1.660 1.00 97.31 83 LEU A CA 1
ATOM 679 C C . LEU A 1 83 ? 5.318 7.099 2.012 1.00 97.31 83 LEU A C 1
ATOM 681 O O . LEU A 1 83 ? 5.821 8.218 1.892 1.00 97.31 83 LEU A O 1
ATOM 685 N N . LEU A 1 84 ? 5.985 6.042 2.464 1.00 96.00 84 LEU A N 1
ATOM 686 C CA . LEU A 1 84 ? 7.392 6.047 2.852 1.00 96.00 84 LEU A CA 1
ATOM 687 C C . LEU A 1 84 ? 8.195 5.349 1.746 1.00 96.00 84 LEU A C 1
ATOM 689 O O . LEU A 1 84 ? 8.397 4.134 1.768 1.00 96.00 84 LEU A O 1
ATOM 693 N N . GLU A 1 85 ? 8.601 6.130 0.744 1.00 92.38 85 GLU A N 1
ATOM 694 C CA . GLU A 1 85 ? 9.328 5.642 -0.430 1.00 92.38 85 GLU A CA 1
ATOM 695 C C . GLU A 1 85 ? 10.823 5.970 -0.329 1.00 92.38 85 GLU A C 1
ATOM 697 O O . GLU A 1 85 ? 11.211 7.138 -0.311 1.00 92.38 85 GLU A O 1
ATOM 702 N N . ALA A 1 86 ? 11.668 4.938 -0.267 1.00 89.56 86 ALA A N 1
ATOM 703 C CA . ALA A 1 86 ? 13.123 5.086 -0.232 1.00 89.56 86 ALA A CA 1
ATOM 704 C C . ALA A 1 86 ? 13.822 3.815 -0.734 1.00 89.56 86 ALA A C 1
ATOM 706 O O . ALA A 1 86 ? 13.537 2.718 -0.265 1.00 89.56 86 ALA A O 1
ATOM 707 N N . GLY A 1 87 ? 14.755 3.939 -1.684 1.00 82.25 87 GLY A N 1
ATOM 708 C CA . GLY A 1 87 ? 15.623 2.821 -2.087 1.00 82.25 87 GLY A CA 1
ATOM 709 C C . GLY A 1 87 ? 14.900 1.572 -2.620 1.00 82.25 87 GLY A C 1
ATOM 710 O O . GLY A 1 87 ? 15.447 0.476 -2.536 1.00 82.25 87 GLY A O 1
ATOM 711 N N . GLY A 1 88 ? 13.683 1.716 -3.156 1.00 84.94 88 GLY A N 1
ATOM 712 C CA . GLY A 1 88 ? 12.833 0.601 -3.598 1.00 84.94 88 GLY A CA 1
ATOM 713 C C . GLY A 1 88 ? 11.788 0.149 -2.575 1.00 84.94 88 GLY A C 1
ATOM 714 O O . GLY A 1 88 ? 10.899 -0.621 -2.938 1.00 84.94 88 GLY A O 1
ATOM 715 N N . ALA A 1 89 ? 11.850 0.657 -1.340 1.00 94.62 89 ALA A N 1
ATOM 716 C CA . ALA A 1 89 ? 10.741 0.582 -0.402 1.00 94.62 89 ALA A CA 1
ATOM 717 C C . ALA A 1 89 ? 9.582 1.444 -0.897 1.00 94.62 89 ALA A C 1
ATOM 719 O O . ALA A 1 89 ? 9.777 2.533 -1.441 1.00 94.62 89 ALA A O 1
ATOM 720 N N . TYR A 1 90 ? 8.380 0.935 -0.694 1.00 97.19 90 TYR A N 1
ATOM 721 C CA . TYR A 1 90 ? 7.113 1.551 -1.037 1.00 97.19 90 TYR A CA 1
ATOM 722 C C . TYR A 1 90 ? 6.139 1.306 0.115 1.00 97.19 90 TYR A C 1
ATOM 724 O O . TYR A 1 90 ? 5.041 0.789 -0.066 1.00 97.19 90 TYR A O 1
ATOM 732 N N . ASN A 1 91 ? 6.583 1.621 1.332 1.00 97.62 91 ASN A N 1
ATOM 733 C CA . ASN A 1 91 ? 5.852 1.296 2.549 1.00 97.62 91 ASN A CA 1
ATOM 734 C C . ASN A 1 91 ? 4.693 2.277 2.755 1.00 97.62 91 ASN A C 1
ATOM 736 O O . ASN A 1 91 ? 4.790 3.457 2.404 1.00 97.62 91 ASN A O 1
ATOM 740 N N . LEU A 1 92 ? 3.617 1.813 3.384 1.00 98.06 92 LEU A N 1
ATOM 741 C CA . LEU A 1 92 ? 2.452 2.640 3.695 1.00 98.06 92 LEU A CA 1
ATOM 742 C C . LEU A 1 92 ? 2.227 2.686 5.206 1.00 98.06 92 LEU A C 1
ATOM 744 O O . LEU A 1 92 ? 2.181 1.649 5.859 1.00 98.06 92 LEU A O 1
ATOM 748 N N . GLN A 1 93 ? 2.053 3.881 5.765 1.00 98.06 93 GLN A N 1
ATOM 749 C CA . GLN A 1 93 ? 1.739 4.064 7.181 1.00 98.06 93 GLN A CA 1
ATOM 750 C C . GLN A 1 93 ? 0.409 4.794 7.349 1.00 98.06 93 GLN A C 1
ATOM 752 O O . GLN A 1 93 ? 0.176 5.840 6.738 1.00 98.06 93 GLN A O 1
ATOM 757 N N . ILE A 1 94 ? -0.452 4.279 8.223 1.00 97.69 94 ILE A N 1
ATOM 758 C CA . ILE A 1 94 ? -1.693 4.961 8.605 1.00 97.69 94 ILE A CA 1
ATOM 759 C C . ILE A 1 94 ? -1.344 6.046 9.625 1.00 97.69 94 ILE A C 1
ATOM 761 O O . ILE A 1 94 ? -0.797 5.758 10.690 1.00 97.69 94 ILE A O 1
ATOM 765 N N . ARG A 1 95 ? -1.664 7.307 9.322 1.00 97.38 95 ARG A N 1
ATOM 766 C CA . ARG A 1 95 ? -1.317 8.433 10.207 1.00 97.38 95 ARG A CA 1
ATOM 767 C C . ARG A 1 95 ? -2.144 8.433 11.487 1.00 97.38 95 ARG A C 1
ATOM 769 O O . ARG A 1 95 ? -1.602 8.684 12.557 1.00 97.38 95 ARG A O 1
ATOM 776 N N . ARG A 1 96 ? -3.445 8.172 11.356 1.00 96.06 96 ARG A N 1
ATOM 777 C CA . ARG A 1 96 ? -4.403 8.096 12.461 1.00 96.06 96 ARG A CA 1
ATOM 778 C C . ARG A 1 96 ? -5.516 7.126 12.099 1.00 96.06 96 ARG A C 1
ATOM 780 O O . ARG A 1 96 ? -6.242 7.407 11.148 1.00 96.06 96 ARG A O 1
ATOM 787 N N . VAL A 1 97 ? -5.626 6.025 12.830 1.00 95.56 97 VAL A N 1
ATOM 788 C CA . VAL A 1 97 ? -6.570 4.931 12.574 1.00 95.56 97 VAL A CA 1
ATOM 789 C C . VAL A 1 97 ? -8.011 5.399 12.769 1.00 95.56 97 VAL A C 1
ATOM 791 O O . VAL A 1 97 ? -8.308 6.086 13.746 1.00 95.56 97 VAL A O 1
ATOM 794 N N . VAL A 1 98 ? -8.890 5.024 11.839 1.00 94.06 98 VAL A N 1
ATOM 795 C CA . VAL A 1 98 ? -10.344 5.245 11.885 1.00 94.06 98 VAL A CA 1
ATOM 796 C C . VAL A 1 98 ? -11.054 3.952 11.489 1.00 94.06 98 VAL A C 1
ATOM 798 O O . VAL A 1 98 ? -10.780 3.430 10.406 1.00 94.06 98 VAL A O 1
ATOM 801 N N . PHE A 1 99 ? -11.985 3.463 12.314 1.00 91.06 99 PHE A N 1
ATOM 802 C CA . PHE A 1 99 ? -12.620 2.146 12.160 1.00 91.06 99 PHE A CA 1
ATOM 803 C C . PHE A 1 99 ? -13.249 1.950 10.773 1.00 91.06 99 PHE A C 1
ATOM 805 O O . PHE A 1 99 ? -12.796 1.112 9.996 1.00 91.06 99 PHE A O 1
ATOM 812 N N . HIS A 1 100 ? -14.217 2.790 10.400 1.00 90.19 100 HIS A N 1
ATOM 813 C CA . HIS A 1 100 ? -14.943 2.659 9.127 1.00 90.19 100 HIS A CA 1
ATOM 814 C C . HIS A 1 100 ? -14.072 2.853 7.879 1.00 90.19 100 HIS A C 1
ATOM 816 O O . HIS A 1 100 ? -14.466 2.484 6.773 1.00 90.19 100 HIS A O 1
ATOM 822 N N . ARG A 1 101 ? -12.907 3.488 8.028 1.00 94.00 101 ARG A N 1
ATOM 823 C CA . ARG A 1 101 ? -12.018 3.783 6.905 1.00 94.00 101 ARG A CA 1
ATOM 824 C C . ARG A 1 101 ? -10.963 2.703 6.740 1.00 94.00 101 ARG A C 1
ATOM 826 O O . ARG A 1 101 ? -10.735 2.285 5.613 1.00 94.00 101 ARG A O 1
ATOM 833 N N . ASP A 1 102 ? -10.300 2.324 7.827 1.00 95.38 102 ASP A N 1
ATOM 834 C CA . ASP A 1 102 ? -9.057 1.553 7.793 1.00 95.38 102 ASP A CA 1
ATOM 835 C C . ASP A 1 102 ? -9.248 0.070 8.109 1.00 95.38 102 ASP A C 1
ATOM 837 O O . ASP A 1 102 ? -8.334 -0.703 7.850 1.00 95.38 102 ASP A O 1
ATOM 841 N N . ASN A 1 103 ? -10.402 -0.342 8.643 1.00 94.62 103 ASN A N 1
ATOM 842 C CA . ASN A 1 103 ? -10.694 -1.755 8.868 1.00 94.62 103 ASN A CA 1
ATOM 843 C C . ASN A 1 103 ? -10.922 -2.464 7.524 1.00 94.62 103 ASN A C 1
ATOM 845 O O . ASN A 1 103 ? -11.965 -2.289 6.888 1.00 94.62 103 ASN A O 1
ATOM 849 N N . GLY A 1 104 ? -9.934 -3.233 7.070 1.00 95.69 104 GLY A N 1
ATOM 850 C CA . GLY A 1 104 ? -9.979 -3.854 5.753 1.00 95.69 104 GLY A CA 1
ATOM 851 C C . GLY A 1 104 ? -8.625 -4.316 5.225 1.00 95.69 104 GLY A C 1
ATOM 852 O O . GLY A 1 104 ? -7.630 -4.425 5.945 1.00 95.69 104 GLY A O 1
ATOM 853 N N . LYS A 1 105 ? -8.604 -4.597 3.922 1.00 97.19 105 LYS A N 1
ATOM 854 C CA . LYS A 1 105 ? -7.457 -5.183 3.223 1.00 97.19 105 LYS A CA 1
ATOM 855 C C . LYS A 1 105 ? -6.737 -4.120 2.408 1.00 97.19 105 LYS A C 1
ATOM 857 O O . LYS A 1 105 ? -7.339 -3.452 1.569 1.00 97.19 105 LYS A O 1
ATOM 862 N N . PHE A 1 106 ? -5.440 -3.994 2.628 1.00 98.00 106 PHE A N 1
ATOM 863 C CA . PHE A 1 106 ? -4.555 -3.133 1.861 1.00 98.00 106 PHE A CA 1
ATOM 864 C C . PHE A 1 106 ? -3.731 -3.995 0.911 1.00 98.00 106 PHE A C 1
ATOM 866 O O . PHE A 1 106 ? -3.234 -5.051 1.288 1.00 98.00 106 PHE A O 1
ATOM 873 N N . PHE A 1 107 ? -3.561 -3.534 -0.317 1.00 97.75 107 PHE A N 1
ATOM 874 C CA . PHE A 1 107 ? -2.880 -4.258 -1.377 1.00 97.75 107 PHE A CA 1
ATOM 875 C C . PHE A 1 107 ? -1.743 -3.406 -1.918 1.00 97.75 107 PHE A C 1
ATOM 877 O O . PHE A 1 107 ? -1.992 -2.322 -2.452 1.00 97.75 107 PHE A O 1
ATOM 884 N N . CYS A 1 108 ? -0.514 -3.900 -1.788 1.00 97.50 108 CYS A N 1
ATOM 885 C CA . CYS A 1 108 ? 0.646 -3.345 -2.471 1.00 97.50 108 CYS A CA 1
ATOM 886 C C . CYS A 1 108 ? 0.784 -4.061 -3.808 1.00 97.50 108 CYS A C 1
ATOM 888 O O . CYS A 1 108 ? 0.974 -5.275 -3.843 1.00 97.50 108 CYS A O 1
ATOM 890 N N . THR A 1 109 ? 0.645 -3.326 -4.903 1.00 97.00 109 THR A N 1
ATOM 891 C CA . THR A 1 109 ? 0.661 -3.879 -6.261 1.00 97.00 109 THR A CA 1
ATOM 892 C C . THR A 1 109 ? 1.791 -3.260 -7.062 1.00 97.00 109 THR A C 1
ATOM 894 O O . THR A 1 109 ? 2.053 -2.064 -6.928 1.00 97.00 109 THR A O 1
ATOM 897 N N . VAL A 1 110 ? 2.420 -4.040 -7.937 1.00 96.31 110 VAL A N 1
ATOM 898 C CA . VAL A 1 110 ? 3.253 -3.527 -9.026 1.00 96.31 110 VAL A CA 1
ATOM 899 C C . VAL A 1 110 ? 2.728 -4.042 -10.364 1.00 96.31 110 VAL A C 1
ATOM 901 O O . VAL A 1 110 ? 2.600 -5.245 -10.579 1.00 96.31 110 VAL A O 1
ATOM 904 N N . LEU A 1 111 ? 2.388 -3.106 -11.249 1.00 96.31 111 LEU A N 1
ATOM 905 C CA . LEU A 1 111 ? 1.913 -3.363 -12.608 1.00 96.31 111 LEU A CA 1
ATOM 906 C C . LEU A 1 111 ? 3.082 -3.253 -13.588 1.00 96.31 111 LEU A C 1
ATOM 908 O O . LEU A 1 111 ? 3.721 -2.204 -13.658 1.00 96.31 111 LEU A O 1
ATOM 912 N N . ASP A 1 112 ? 3.330 -4.288 -14.384 1.00 95.88 112 ASP A N 1
ATOM 913 C CA . ASP A 1 112 ? 4.171 -4.191 -15.579 1.00 95.88 112 ASP A CA 1
ATOM 914 C C . ASP A 1 112 ? 3.356 -3.570 -16.719 1.00 95.88 112 ASP A C 1
ATOM 916 O O . ASP A 1 112 ? 2.441 -4.195 -17.256 1.00 95.88 112 ASP A O 1
ATOM 920 N N . LYS A 1 113 ? 3.673 -2.329 -17.098 1.00 95.81 113 LYS A N 1
ATOM 921 C CA . LYS A 1 113 ? 2.927 -1.594 -18.130 1.00 95.81 113 LYS A CA 1
ATOM 922 C C . LYS A 1 113 ? 3.141 -2.152 -19.538 1.00 95.81 113 LYS A C 1
ATOM 924 O O . LYS A 1 113 ? 2.347 -1.833 -20.417 1.00 95.81 113 LYS A O 1
ATOM 929 N N . GLU A 1 114 ? 4.186 -2.951 -19.762 1.00 95.31 114 GLU A N 1
ATOM 930 C CA . GLU A 1 114 ? 4.431 -3.591 -21.061 1.00 95.31 114 GLU A CA 1
ATOM 931 C C . GLU A 1 114 ? 3.552 -4.830 -21.254 1.00 95.31 114 GLU A C 1
ATOM 933 O O . GLU A 1 114 ? 2.929 -4.985 -22.301 1.00 95.31 114 GLU A O 1
ATOM 938 N N . SER A 1 115 ? 3.488 -5.705 -20.246 1.00 94.19 115 SER A N 1
ATOM 939 C CA . SER A 1 115 ? 2.746 -6.972 -20.332 1.00 94.19 115 SER A CA 1
ATOM 940 C C . SER A 1 115 ? 1.317 -6.899 -19.785 1.00 94.19 115 SER A C 1
ATOM 942 O O . SER A 1 115 ? 0.511 -7.780 -20.070 1.00 94.19 115 SER A O 1
ATOM 944 N N . GLY A 1 116 ? 0.992 -5.881 -18.982 1.00 92.94 116 GLY A N 1
ATOM 945 C CA . GLY A 1 116 ? -0.269 -5.786 -18.239 1.00 92.94 116 GLY A CA 1
ATOM 946 C C . GLY A 1 116 ? -0.326 -6.672 -16.988 1.00 92.94 116 GLY A C 1
ATOM 947 O O . GLY A 1 116 ? -1.342 -6.684 -16.291 1.00 92.94 116 GLY A O 1
ATOM 948 N N . THR A 1 117 ? 0.750 -7.402 -16.687 1.00 93.69 117 THR A N 1
ATOM 949 C CA . THR A 1 117 ? 0.828 -8.308 -15.534 1.00 93.69 117 THR A CA 1
ATOM 950 C C . THR A 1 117 ? 0.873 -7.523 -14.231 1.00 93.69 117 THR A C 1
ATOM 952 O O . THR A 1 117 ? 1.589 -6.527 -14.122 1.00 93.69 117 THR A O 1
ATOM 955 N N . GLN A 1 118 ? 0.136 -7.989 -13.225 1.00 94.25 118 GLN A N 1
ATOM 956 C CA . GLN A 1 118 ? 0.127 -7.402 -11.889 1.00 94.25 118 GLN A CA 1
ATOM 957 C C . GLN A 1 118 ? 0.607 -8.419 -10.864 1.00 94.25 118 GLN A C 1
ATOM 959 O O . GLN A 1 118 ? 0.186 -9.573 -10.887 1.00 94.25 118 GLN A O 1
ATOM 964 N N . TYR A 1 119 ? 1.449 -7.951 -9.952 1.00 94.94 119 TYR A N 1
ATOM 965 C CA . TYR A 1 119 ? 1.898 -8.708 -8.792 1.00 94.94 119 TYR A CA 1
ATOM 966 C C . TYR A 1 119 ? 1.436 -7.980 -7.542 1.00 94.94 119 TYR A C 1
ATOM 968 O O . TYR A 1 119 ? 1.635 -6.765 -7.441 1.00 94.94 119 TYR A O 1
ATOM 976 N N . THR A 1 120 ? 0.840 -8.703 -6.597 1.00 95.31 120 THR A N 1
ATOM 977 C CA . THR A 1 120 ? 0.149 -8.092 -5.460 1.00 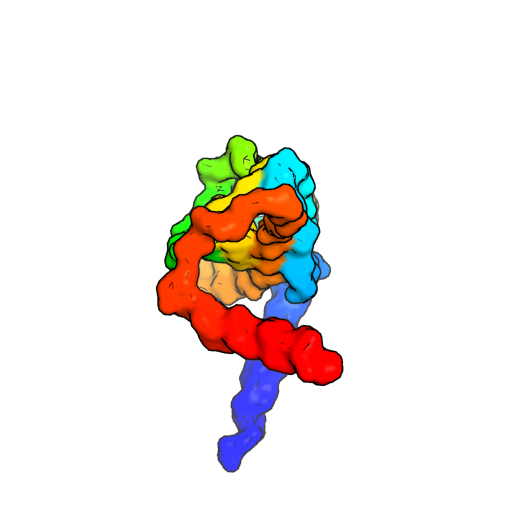95.31 120 THR A CA 1
ATOM 978 C C . THR A 1 120 ? 0.448 -8.830 -4.168 1.00 95.31 120 THR A C 1
ATOM 980 O O . THR A 1 120 ? 0.332 -10.045 -4.107 1.00 95.31 120 THR A O 1
ATOM 983 N N . VAL A 1 121 ? 0.737 -8.079 -3.107 1.00 95.69 121 VAL A N 1
ATOM 984 C CA . VAL A 1 121 ? 0.782 -8.595 -1.732 1.00 95.69 121 VAL A CA 1
ATOM 985 C C . VAL A 1 121 ? -0.239 -7.873 -0.863 1.00 95.69 121 VAL A C 1
ATOM 987 O O . VAL A 1 121 ? -0.505 -6.682 -1.043 1.00 95.69 121 VAL A O 1
ATOM 990 N N . GLN A 1 122 ? -0.823 -8.606 0.080 1.00 95.88 122 GLN A N 1
ATOM 991 C CA . GLN A 1 122 ? -1.893 -8.123 0.947 1.00 95.88 122 GLN A CA 1
ATOM 992 C C . GLN A 1 122 ? -1.377 -7.846 2.365 1.00 95.88 122 GLN A C 1
ATOM 994 O O . GLN A 1 122 ? -0.612 -8.628 2.919 1.00 95.88 122 GLN A O 1
ATOM 999 N N . ALA A 1 123 ? -1.871 -6.772 2.976 1.00 97.12 123 ALA A N 1
ATOM 1000 C CA . ALA A 1 123 ? -1.829 -6.507 4.408 1.00 97.12 123 ALA A CA 1
ATOM 1001 C C . ALA A 1 123 ? -3.267 -6.434 4.939 1.00 97.12 123 ALA A C 1
ATOM 1003 O O . ALA A 1 123 ? -4.129 -5.826 4.302 1.00 97.12 123 ALA A O 1
ATOM 1004 N N . ASN A 1 124 ? -3.543 -7.032 6.097 1.00 96.19 124 ASN A N 1
ATOM 1005 C CA . ASN A 1 124 ? -4.870 -6.974 6.712 1.00 96.19 124 ASN A CA 1
ATOM 1006 C C . ASN A 1 124 ? -4.838 -6.094 7.965 1.00 96.19 124 ASN A C 1
ATOM 1008 O O . ASN A 1 124 ? -4.032 -6.347 8.858 1.00 96.19 124 ASN A O 1
ATOM 1012 N N . ILE A 1 125 ? -5.697 -5.080 8.040 1.00 96.25 125 ILE A N 1
ATOM 1013 C CA . ILE A 1 125 ? -5.834 -4.212 9.212 1.00 96.25 125 ILE A CA 1
ATOM 1014 C C . ILE A 1 125 ? -7.155 -4.535 9.898 1.00 96.25 125 ILE A C 1
ATOM 1016 O O . ILE A 1 125 ? -8.220 -4.412 9.291 1.00 96.25 125 ILE A O 1
ATOM 1020 N N . VAL A 1 126 ? -7.074 -4.897 11.175 1.00 94.50 126 VAL A N 1
ATOM 1021 C CA . VAL A 1 126 ? -8.236 -5.118 12.035 1.00 94.50 126 VAL A CA 1
ATOM 1022 C C . VAL A 1 126 ? -8.238 -4.037 13.101 1.00 94.50 126 VAL A C 1
ATOM 1024 O O . VAL A 1 126 ? -7.346 -3.982 13.953 1.00 94.50 126 VAL A O 1
ATOM 1027 N N . VAL A 1 127 ? -9.232 -3.155 13.039 1.00 92.75 127 VAL A N 1
ATOM 1028 C CA . VAL A 1 127 ? -9.386 -2.100 14.040 1.00 92.75 127 VAL A CA 1
ATOM 1029 C C . VAL A 1 127 ? -10.144 -2.676 15.230 1.00 92.75 127 VAL A C 1
ATOM 1031 O O . VAL A 1 127 ? -11.310 -3.046 15.109 1.00 92.75 127 VAL A O 1
ATOM 1034 N N . VAL A 1 128 ? -9.474 -2.769 16.377 1.00 89.31 128 VAL A N 1
ATOM 1035 C CA . VAL A 1 128 ? -10.075 -3.238 17.624 1.00 89.31 128 VAL A CA 1
ATOM 1036 C C . VAL A 1 128 ? -10.776 -2.076 18.318 1.00 89.31 128 VAL A C 1
ATOM 1038 O O . VAL A 1 128 ? -10.188 -1.017 18.555 1.00 89.31 128 VAL A O 1
ATOM 1041 N N . VAL A 1 129 ? -12.050 -2.280 18.635 1.00 77.69 129 VAL A N 1
ATOM 1042 C CA . VAL A 1 129 ? -12.836 -1.366 19.462 1.00 77.69 129 VAL A CA 1
ATOM 1043 C C . VAL A 1 129 ? -12.865 -1.973 20.863 1.00 77.69 129 VAL A C 1
ATOM 1045 O O . VAL A 1 129 ? -13.264 -3.133 20.996 1.00 77.69 129 VAL A O 1
ATOM 1048 N N . PRO A 1 130 ? -12.389 -1.270 21.906 1.00 70.12 130 PRO A N 1
ATOM 1049 C CA . PRO A 1 130 ? -12.517 -1.774 23.264 1.00 70.12 130 PRO A CA 1
ATOM 1050 C C . PRO A 1 130 ? -14.004 -1.947 23.585 1.00 70.12 130 PRO A C 1
ATOM 1052 O O . PRO A 1 130 ? -14.800 -1.042 23.341 1.00 70.12 130 PRO A O 1
ATOM 1055 N N . PHE A 1 131 ? -14.376 -3.104 24.132 1.00 57.94 131 PHE A N 1
ATOM 1056 C CA . PHE A 1 131 ? -15.694 -3.276 24.728 1.00 57.94 131 PHE A CA 1
ATOM 1057 C C . PHE A 1 131 ? -15.758 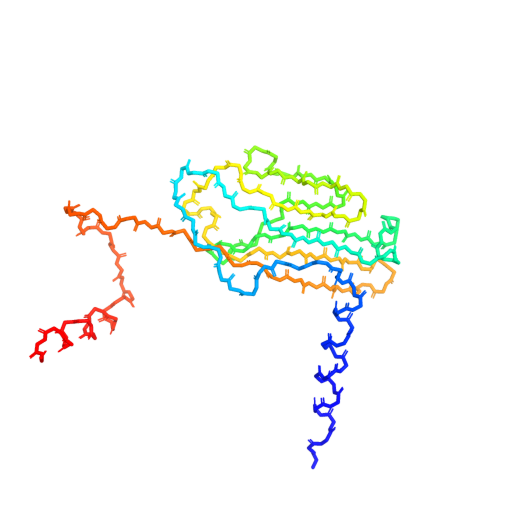-2.356 25.948 1.00 57.94 131 PHE A C 1
ATOM 1059 O O . PHE A 1 131 ? -15.115 -2.623 26.962 1.00 57.94 131 PHE A O 1
ATOM 1066 N N . GLY A 1 132 ? -16.467 -1.237 25.822 1.00 50.88 132 GLY A N 1
ATOM 1067 C CA . GLY A 1 132 ? -16.890 -0.477 26.987 1.00 50.88 132 GLY A CA 1
ATOM 1068 C C . GLY A 1 132 ? -17.860 -1.340 27.785 1.00 50.88 132 GLY A C 1
ATOM 1069 O O . GLY A 1 132 ? -18.794 -1.910 27.218 1.00 50.88 132 GLY A O 1
ATOM 1070 N N . GLU A 1 133 ? -17.637 -1.470 29.090 1.00 53.44 133 GLU A N 1
ATOM 1071 C CA . GLU A 1 133 ? -18.765 -1.718 29.980 1.00 53.44 133 GLU A CA 1
ATOM 1072 C C . GLU A 1 133 ? -19.707 -0.521 29.796 1.00 53.44 133 GLU A C 1
ATOM 1074 O O . GLU A 1 133 ? -19.314 0.606 30.076 1.00 53.44 133 GLU A O 1
ATOM 1079 N N . GLU A 1 134 ? -20.906 -0.795 29.279 1.00 48.84 134 GLU A N 1
ATOM 1080 C CA . GLU A 1 134 ? -22.014 0.122 28.959 1.00 48.84 134 GLU A CA 1
ATOM 1081 C C . GLU A 1 134 ? -22.191 0.491 27.466 1.00 48.84 134 GLU A C 1
ATOM 1083 O O . GLU A 1 134 ? -21.330 1.055 26.799 1.00 48.84 134 GLU A O 1
ATOM 1088 N N . GLU A 1 135 ? -23.396 0.147 26.987 1.00 41.22 135 GLU A N 1
ATOM 1089 C CA . GLU A 1 135 ? -24.022 0.377 25.673 1.00 41.22 135 GLU A CA 1
ATOM 1090 C C . GLU A 1 135 ? -23.600 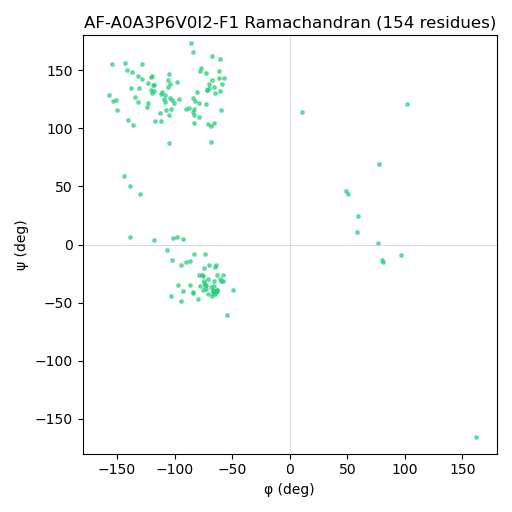-0.503 24.483 1.00 41.22 135 GLU A C 1
ATOM 1092 O O . GLU A 1 135 ? -23.120 -0.064 23.438 1.00 41.22 135 GLU A O 1
ATOM 1097 N N . VAL A 1 136 ? -23.991 -1.778 24.583 1.00 43.03 136 VAL A N 1
ATOM 1098 C CA . VAL A 1 136 ? -24.344 -2.601 23.418 1.00 43.03 136 VAL A CA 1
ATOM 1099 C C . VAL A 1 136 ? -25.641 -2.058 22.807 1.00 43.03 136 VAL A C 1
ATOM 1101 O O . VAL A 1 136 ? -26.730 -2.508 23.154 1.00 43.03 136 VAL A O 1
ATOM 1104 N N . THR A 1 137 ? -25.538 -1.102 21.883 1.00 44.50 137 THR A N 1
ATOM 1105 C CA . THR A 1 137 ? -26.678 -0.745 21.023 1.00 44.50 137 THR A CA 1
ATOM 1106 C C . THR A 1 137 ? -26.252 -0.381 19.605 1.00 44.50 137 THR A C 1
ATOM 1108 O O . THR A 1 137 ? -26.563 0.704 19.142 1.00 44.50 137 THR A O 1
ATOM 1111 N N . PHE A 1 138 ? -25.583 -1.271 18.865 1.00 38.47 138 PHE A N 1
ATOM 1112 C CA . PHE A 1 138 ? -25.524 -1.118 17.405 1.00 38.47 138 PHE A CA 1
ATOM 1113 C C . PHE A 1 138 ? -25.742 -2.442 16.668 1.00 38.47 138 PHE A C 1
ATOM 1115 O O . PHE A 1 138 ? -24.888 -3.318 16.619 1.00 38.47 138 PHE A O 1
ATOM 1122 N N . MET A 1 139 ? -26.974 -2.525 16.158 1.00 41.69 139 MET A N 1
ATOM 1123 C CA . MET A 1 139 ? -27.510 -3.235 14.994 1.00 41.69 139 MET A CA 1
ATOM 1124 C C . MET A 1 139 ? -26.606 -4.260 14.303 1.00 41.69 139 MET A C 1
ATOM 1126 O O . MET A 1 139 ? -25.683 -3.897 13.578 1.00 41.69 139 MET A O 1
ATOM 1130 N N . PHE A 1 140 ? -27.003 -5.528 14.382 1.00 41.84 140 PHE A N 1
ATOM 1131 C CA . PHE A 1 140 ? -26.591 -6.547 13.426 1.00 41.84 140 PHE A CA 1
ATOM 113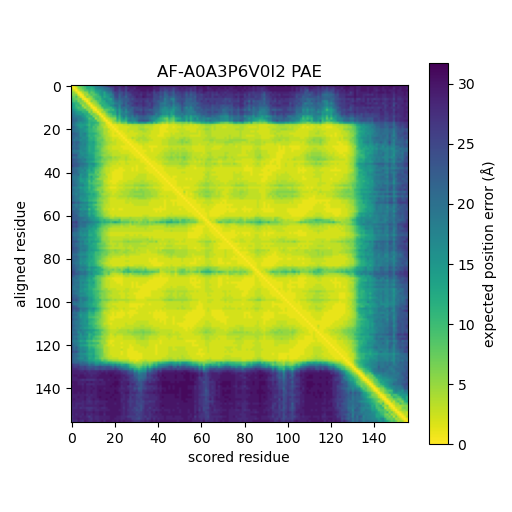2 C C . PHE A 1 140 ? -27.771 -7.469 13.112 1.00 41.84 140 PHE A C 1
ATOM 1134 O O . PHE A 1 140 ? -28.148 -8.304 13.929 1.00 41.84 140 PHE A O 1
ATOM 1141 N N . GLU A 1 141 ? -28.338 -7.329 11.915 1.00 42.69 141 GLU A N 1
ATOM 1142 C CA . GLU A 1 141 ? -29.358 -8.246 11.384 1.00 42.69 141 GLU A CA 1
ATOM 1143 C C . GLU A 1 141 ? -28.753 -9.608 10.961 1.00 42.69 141 GLU A C 1
ATOM 1145 O O . GLU A 1 141 ? -29.489 -10.554 10.718 1.00 42.69 141 GLU A O 1
ATOM 1150 N N . GLU A 1 142 ? -27.418 -9.754 10.957 1.00 45.84 142 GLU A N 1
ATOM 1151 C CA . GLU A 1 142 ? -26.711 -10.978 1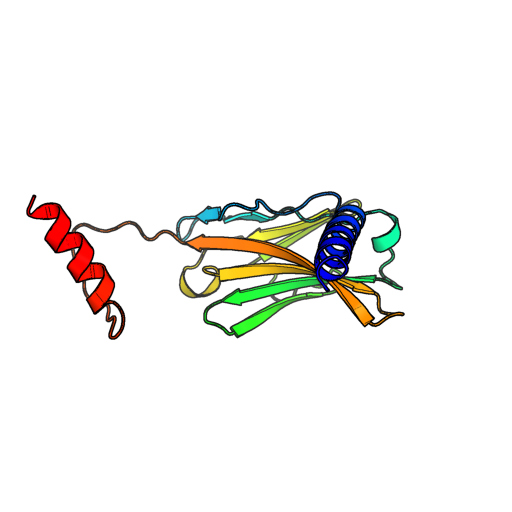0.524 1.00 45.84 142 GLU A CA 1
ATOM 1152 C C . GLU A 1 142 ? -25.859 -11.666 11.618 1.00 45.84 142 GLU A C 1
ATOM 1154 O O . GLU A 1 142 ? -25.187 -12.655 11.346 1.00 45.84 142 GLU A O 1
ATOM 1159 N N . VAL A 1 143 ? -25.864 -11.185 12.871 1.00 47.66 143 VAL A N 1
ATOM 1160 C CA . VAL A 1 143 ? -24.992 -11.718 13.955 1.00 47.66 143 VAL A CA 1
ATOM 1161 C C . VAL A 1 143 ? -25.725 -12.668 14.917 1.00 47.66 143 VAL A C 1
ATOM 1163 O O . VAL A 1 143 ? -25.140 -13.161 15.885 1.00 47.66 143 VAL A O 1
ATOM 1166 N N . LEU A 1 144 ? -26.989 -13.005 14.639 1.00 45.69 144 LEU A N 1
ATOM 1167 C CA . LEU A 1 144 ? -27.757 -13.925 15.488 1.00 45.69 144 LEU A CA 1
ATOM 1168 C C . LEU A 1 144 ? -27.093 -15.305 15.640 1.00 45.69 144 LEU A C 1
ATOM 1170 O O . LEU A 1 144 ? -27.167 -15.886 16.721 1.00 45.69 144 LEU A O 1
ATOM 1174 N N . ASP A 1 145 ? -26.367 -15.787 14.630 1.00 46.41 145 ASP A N 1
ATOM 1175 C CA . ASP A 1 145 ? -25.734 -17.109 14.698 1.00 46.41 145 ASP A CA 1
ATOM 1176 C C . ASP A 1 145 ? -24.473 -17.143 15.582 1.00 46.41 145 ASP A C 1
ATOM 1178 O O . ASP A 1 145 ? -24.146 -18.180 16.160 1.00 46.41 145 ASP A O 1
ATOM 1182 N N . VAL A 1 146 ? -23.769 -16.017 15.748 1.00 45.97 146 VAL A N 1
ATOM 1183 C CA . VAL A 1 146 ? -22.518 -15.971 16.533 1.00 45.97 146 VAL A CA 1
ATOM 1184 C C . VAL A 1 146 ? -22.796 -15.738 18.019 1.00 45.97 146 VAL A C 1
ATOM 1186 O O . VAL A 1 146 ? -22.114 -16.309 18.872 1.00 45.97 146 VAL A O 1
ATOM 1189 N N . ILE A 1 147 ? -23.821 -14.946 18.351 1.00 50.31 147 ILE A N 1
ATOM 1190 C CA . ILE A 1 147 ? -24.199 -14.684 19.751 1.00 50.31 147 ILE A CA 1
ATOM 1191 C C . ILE A 1 147 ? -24.731 -15.963 20.412 1.00 50.31 147 ILE A C 1
ATOM 1193 O O . ILE A 1 147 ? -24.334 -16.277 21.535 1.00 50.31 147 ILE A O 1
ATOM 1197 N N . LEU A 1 148 ? -25.516 -16.768 19.685 1.00 44.66 148 LEU A N 1
ATOM 1198 C CA . LEU A 1 148 ? -26.032 -18.046 20.188 1.00 44.66 148 LEU A CA 1
ATOM 1199 C C . LEU A 1 148 ? -24.921 -19.039 20.573 1.00 44.66 148 LEU A C 1
ATOM 1201 O O . LEU A 1 148 ? -25.090 -19.809 21.516 1.00 44.66 148 LEU A O 1
ATOM 1205 N N . LEU A 1 149 ? -23.764 -19.003 19.906 1.00 45.00 149 LEU A N 1
ATOM 1206 C CA . LEU A 1 149 ? -22.619 -19.859 20.244 1.00 45.00 149 LEU A CA 1
ATOM 1207 C C . LEU A 1 149 ? -21.900 -19.416 21.528 1.00 45.00 149 LEU A C 1
ATOM 1209 O O . LEU A 1 149 ? -21.458 -20.263 22.307 1.00 45.00 149 LEU A O 1
ATOM 1213 N N . CYS A 1 150 ? -21.808 -18.108 21.778 1.00 43.06 150 CYS A N 1
ATOM 1214 C CA . CYS A 1 150 ? -21.177 -17.578 22.989 1.00 43.06 150 CYS A CA 1
ATOM 1215 C C . CYS A 1 150 ? -22.025 -17.800 24.250 1.00 43.06 150 CYS A C 1
ATOM 1217 O O . CYS A 1 150 ? -21.459 -18.059 25.315 1.00 43.06 150 CYS A O 1
ATOM 1219 N N . ASP A 1 151 ? -23.354 -17.743 24.144 1.00 43.94 151 ASP A N 1
ATOM 1220 C CA . ASP A 1 151 ? -24.238 -17.967 25.295 1.00 43.94 151 ASP A CA 1
ATOM 1221 C C . ASP A 1 151 ? -24.314 -19.449 25.696 1.00 43.94 151 ASP A C 1
ATOM 1223 O O . ASP A 1 151 ? -24.360 -19.763 26.886 1.00 43.94 151 ASP A O 1
ATOM 1227 N N . VAL A 1 152 ? -24.228 -20.380 24.736 1.00 46.12 152 VAL A N 1
ATOM 1228 C CA . VAL A 1 152 ? -24.221 -21.827 25.029 1.00 46.12 152 VAL A CA 1
ATOM 1229 C C . VAL A 1 152 ? -22.935 -22.259 25.742 1.00 46.12 152 VAL A C 1
ATOM 1231 O O . VAL A 1 152 ? -22.993 -23.081 26.651 1.00 46.12 152 VAL A O 1
ATOM 1234 N N . LEU A 1 153 ? -21.777 -21.685 25.399 1.00 47.69 153 LEU A N 1
ATOM 1235 C CA . LEU A 1 153 ? -20.496 -22.031 26.036 1.00 47.69 153 LEU A CA 1
ATOM 1236 C C . LEU A 1 153 ? -20.332 -21.470 27.456 1.00 47.69 153 LEU A C 1
ATOM 1238 O O . LEU A 1 153 ? -19.526 -21.995 28.216 1.00 47.69 153 LEU A O 1
ATOM 1242 N N . LYS A 1 154 ? -21.095 -20.439 27.837 1.00 44.91 154 LYS A N 1
ATOM 1243 C CA . LYS A 1 154 ? -21.127 -19.928 29.221 1.00 44.91 154 LYS A CA 1
ATOM 1244 C C . LYS A 1 154 ? -22.063 -20.717 30.143 1.00 44.91 154 LYS A C 1
ATOM 1246 O O . LYS A 1 154 ? -22.074 -20.461 31.344 1.00 44.91 154 LYS A O 1
ATOM 1251 N N . ALA A 1 155 ? -22.849 -21.642 29.594 1.00 47.88 155 ALA A N 1
ATOM 1252 C CA . ALA A 1 155 ? -23.796 -22.470 30.338 1.00 47.88 155 ALA A CA 1
ATOM 1253 C C . ALA A 1 155 ? -23.256 -23.875 30.689 1.00 47.88 155 ALA A C 1
ATOM 1255 O O . ALA A 1 155 ? -24.017 -24.685 31.223 1.00 47.88 155 ALA A O 1
ATOM 1256 N N . PHE A 1 156 ? -21.975 -24.156 30.414 1.00 43.03 156 PHE A N 1
ATOM 1257 C CA . PHE A 1 156 ? -21.278 -25.398 30.776 1.00 43.03 156 PHE A CA 1
ATOM 1258 C C . PHE A 1 156 ? -20.084 -25.141 31.695 1.00 43.03 156 PHE A C 1
ATOM 1260 O O . PHE A 1 156 ? -19.366 -24.141 31.473 1.00 43.03 156 PHE A O 1
#

Sequence (156 aa):
MTNVIFLEIEKFFVIEDAVFLTRPKAEPYYVTEGQQGPVMECSFAPEFRNRTRYEPSWTLVASDLPRHLTRNGVSFSKQQYALLEAGGAYNLQIRRVVFHRDNGKFFCTVLDKESGTQYTVQANIVVVVPFGEEEVTFMFEEVLDVILLCDVLKAF

InterPro domains:
  IPR007110 Immunoglobulin-like domain [PS50835] (24-124)

Organism: Litomosoides sigmodontis (NCBI:txid42156)

Mean predicted aligned error: 11.24 Å

Nearest PDB structures (foldseek):
  6a69-assembly1_B  TM=6.380E-01  e=7.200E-06  Homo sapiens
  7czw-assembly1_L  TM=6.142E-01  e=7.316E-05  Homo sapiens
  2vis-assembly1_A  TM=6.754E-01  e=7.034E-04  Mus musculus
  7y1b-assembly1_A  TM=6.266E-01  e=2.908E-04  Mus musculus
  6okp-assembly1_N  TM=7.058E-01  e=3.300E-03  Homo sapiens